Protein AF-A0A935QXW7-F1 (afdb_monomer)

Structure (mmCIF, N/CA/C/O backbone):
data_AF-A0A935QXW7-F1
#
_entry.id   AF-A0A935QXW7-F1
#
loop_
_atom_site.group_PDB
_atom_site.id
_atom_site.type_symbol
_atom_site.label_atom_id
_atom_site.label_alt_id
_atom_site.label_comp_id
_atom_site.label_asym_id
_atom_site.label_entity_id
_atom_site.label_seq_id
_atom_site.pdbx_PDB_ins_code
_atom_site.Cartn_x
_atom_site.Cartn_y
_atom_site.Cartn_z
_atom_site.occupancy
_atom_site.B_iso_or_equiv
_atom_site.auth_seq_id
_atom_site.auth_comp_id
_atom_site.auth_asym_id
_atom_site.auth_atom_id
_atom_site.pdbx_PDB_model_num
ATOM 1 N N . MET A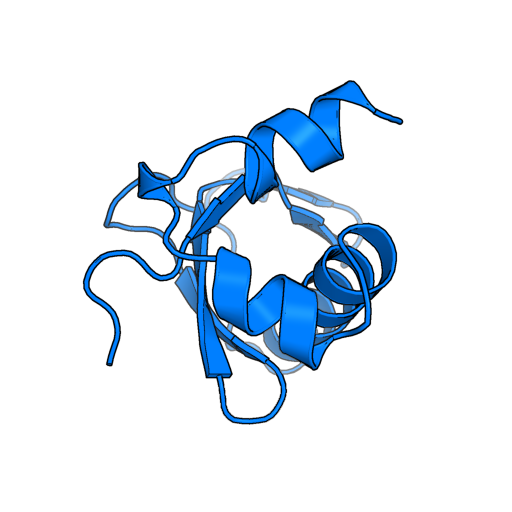 1 1 ? -0.547 16.872 3.169 1.00 47.78 1 MET A N 1
ATOM 2 C CA . MET A 1 1 ? -0.801 15.430 3.398 1.00 47.78 1 MET A CA 1
ATOM 3 C C . MET A 1 1 ? -2.273 15.031 3.225 1.00 47.78 1 MET A C 1
ATOM 5 O O . MET A 1 1 ? -2.511 13.929 2.747 1.00 47.78 1 MET A O 1
ATOM 9 N N . SER A 1 2 ? -3.255 15.915 3.459 1.00 58.62 2 SER A N 1
ATOM 10 C CA . SER A 1 2 ? -4.696 15.600 3.334 1.00 58.62 2 SER A CA 1
ATOM 11 C C . SER A 1 2 ? -5.175 15.175 1.937 1.00 58.62 2 SER A C 1
ATOM 13 O O . SER A 1 2 ? -6.127 14.412 1.828 1.00 58.62 2 SER A O 1
ATOM 15 N N . ASN A 1 3 ? -4.506 15.604 0.859 1.00 81.88 3 ASN A N 1
ATOM 16 C CA . ASN A 1 3 ? -4.963 15.292 -0.501 1.00 81.88 3 ASN A CA 1
ATOM 17 C C . ASN A 1 3 ? -4.758 13.810 -0.876 1.00 81.88 3 ASN A C 1
ATOM 19 O O . ASN A 1 3 ? -5.586 13.226 -1.563 1.00 81.88 3 ASN A O 1
ATOM 23 N N . LYS A 1 4 ? -3.689 13.167 -0.375 1.00 85.25 4 LYS A N 1
ATOM 24 C CA . LYS A 1 4 ? -3.425 11.748 -0.660 1.00 85.25 4 LYS A CA 1
ATOM 25 C C . LYS A 1 4 ? -4.377 10.837 0.113 1.00 85.25 4 LYS A C 1
ATOM 27 O O . LYS A 1 4 ? -4.964 9.946 -0.484 1.00 85.25 4 LYS A O 1
ATOM 32 N N . LEU A 1 5 ? -4.569 11.081 1.411 1.00 90.88 5 LEU A N 1
ATOM 33 C CA . LEU A 1 5 ? -5.514 10.298 2.213 1.00 90.88 5 LEU A CA 1
ATOM 34 C C . LEU A 1 5 ? -6.934 10.428 1.663 1.00 90.88 5 LEU A C 1
ATOM 36 O O . LEU A 1 5 ? -7.590 9.417 1.456 1.00 90.88 5 LEU A O 1
ATOM 40 N N . ASN A 1 6 ? -7.366 11.641 1.311 1.00 89.44 6 ASN A N 1
ATOM 41 C CA . ASN A 1 6 ? -8.671 11.838 0.686 1.00 89.44 6 ASN A CA 1
ATOM 42 C C . ASN A 1 6 ? -8.766 11.198 -0.712 1.00 89.44 6 ASN A C 1
ATOM 44 O O . ASN A 1 6 ? -9.803 10.653 -1.070 1.00 89.44 6 ASN A O 1
ATOM 48 N N . HIS A 1 7 ? -7.687 11.195 -1.500 1.00 89.75 7 HIS A N 1
ATOM 49 C CA . HIS A 1 7 ? -7.665 10.503 -2.791 1.00 89.75 7 HIS A CA 1
ATOM 50 C C . HIS A 1 7 ? -7.850 8.984 -2.650 1.00 89.75 7 HIS A C 1
ATOM 52 O O . HIS A 1 7 ? -8.554 8.381 -3.457 1.00 89.75 7 HIS A O 1
ATOM 58 N N . ILE A 1 8 ? -7.230 8.375 -1.634 1.00 92.25 8 ILE A N 1
ATOM 59 C CA . ILE A 1 8 ? -7.246 6.921 -1.413 1.00 92.25 8 ILE A CA 1
ATOM 60 C C . ILE A 1 8 ? -8.488 6.476 -0.635 1.00 92.25 8 ILE A C 1
ATOM 62 O O . ILE A 1 8 ? -9.075 5.454 -0.962 1.00 92.25 8 ILE A O 1
ATOM 66 N N . PHE A 1 9 ? -8.910 7.224 0.378 1.00 94.31 9 PHE A N 1
ATOM 67 C CA . PHE A 1 9 ? -9.950 6.802 1.321 1.00 94.31 9 PHE A CA 1
ATOM 68 C C . PHE A 1 9 ? -11.215 7.660 1.273 1.00 94.31 9 PHE A C 1
ATOM 70 O O . PHE A 1 9 ? -12.211 7.294 1.878 1.00 94.31 9 PHE A O 1
ATOM 77 N N . GLY A 1 10 ? -11.206 8.794 0.571 1.00 88.38 10 GLY A N 1
ATOM 78 C CA . GLY A 1 10 ? -12.363 9.692 0.473 1.00 88.38 10 GLY A CA 1
ATOM 79 C C . GLY A 1 10 ? -13.401 9.263 -0.562 1.00 88.38 10 GLY A C 1
ATOM 80 O O . GLY A 1 10 ? -14.376 9.979 -0.783 1.00 88.38 10 GLY A O 1
ATOM 81 N N . LYS A 1 11 ? -13.195 8.120 -1.228 1.00 90.19 11 LYS A N 1
ATOM 82 C CA . LYS A 1 11 ? -14.098 7.615 -2.257 1.00 90.19 11 LYS A CA 1
ATOM 83 C C . LYS A 1 11 ? -14.693 6.260 -1.861 1.00 90.19 11 LYS A C 1
ATOM 85 O O . LYS A 1 11 ? -13.945 5.281 -1.803 1.00 90.19 11 LYS A O 1
ATOM 90 N N . PRO A 1 12 ? -16.027 6.157 -1.717 1.00 89.31 12 PRO A N 1
ATOM 91 C CA . PRO A 1 12 ? -16.699 4.886 -1.429 1.00 89.31 12 PRO A CA 1
ATOM 92 C C . PRO A 1 12 ? -16.409 3.802 -2.475 1.00 89.31 12 PRO A C 1
ATOM 94 O O . PRO A 1 12 ? -16.360 2.617 -2.161 1.00 89.31 12 PRO A O 1
ATOM 97 N N . GLU A 1 13 ? -16.143 4.203 -3.724 1.00 90.00 13 GLU A N 1
ATOM 98 C CA . GLU A 1 13 ? -15.794 3.287 -4.815 1.00 90.00 13 GLU A CA 1
ATOM 99 C C . GLU A 1 13 ? -14.521 2.473 -4.547 1.00 90.00 13 GLU A C 1
ATOM 101 O O . GLU A 1 13 ? -14.338 1.424 -5.156 1.00 90.00 13 GLU A O 1
ATOM 106 N N . HIS A 1 14 ? -13.645 2.919 -3.642 1.00 92.19 14 HIS A N 1
ATOM 107 C CA . HIS A 1 14 ? -12.464 2.153 -3.265 1.00 92.19 14 HIS A CA 1
ATOM 108 C C . HIS A 1 14 ? -12.767 1.040 -2.254 1.00 92.19 14 HIS A C 1
ATOM 110 O O . HIS A 1 14 ? -11.928 0.153 -2.115 1.00 92.19 14 HIS A O 1
ATOM 116 N N . ALA A 1 15 ? -13.935 1.041 -1.601 1.00 94.06 15 ALA A N 1
ATOM 117 C CA . ALA A 1 15 ? -14.362 0.037 -0.620 1.00 94.06 15 ALA A CA 1
ATOM 118 C C . ALA A 1 15 ? -13.366 -0.175 0.543 1.00 94.06 15 ALA A C 1
ATOM 120 O O . ALA A 1 15 ? -13.117 -1.298 0.976 1.00 94.06 15 ALA A O 1
ATOM 121 N N . LEU A 1 16 ? -12.757 0.908 1.041 1.00 95.75 16 LEU A N 1
ATOM 122 C CA . LEU A 1 16 ? -11.734 0.857 2.097 1.00 95.75 16 LEU A CA 1
ATOM 123 C C . LEU A 1 16 ? -12.248 1.256 3.488 1.00 95.75 16 LEU A C 1
ATOM 125 O O . LEU A 1 16 ? -11.489 1.137 4.446 1.00 95.75 16 LEU A O 1
ATOM 129 N N . ASP A 1 17 ? -13.501 1.697 3.625 1.00 94.44 17 ASP A N 1
ATOM 130 C CA . ASP A 1 17 ? -14.039 2.251 4.878 1.00 94.44 17 ASP A CA 1
ATOM 131 C C . ASP A 1 17 ? -13.874 1.306 6.074 1.00 94.44 17 ASP A C 1
ATOM 133 O O . ASP A 1 17 ? -13.391 1.709 7.133 1.00 94.44 17 ASP A O 1
ATOM 137 N N . ASP A 1 18 ? -14.206 0.027 5.903 1.00 93.75 18 ASP A N 1
ATOM 138 C CA . ASP A 1 18 ? -14.085 -0.952 6.984 1.00 93.75 18 ASP A CA 1
ATOM 139 C C . ASP A 1 18 ? -12.627 -1.268 7.315 1.00 93.75 18 ASP A C 1
ATOM 141 O O . ASP A 1 18 ? -12.281 -1.420 8.486 1.00 93.75 18 ASP A O 1
ATOM 145 N N . PHE A 1 19 ? -11.742 -1.285 6.315 1.00 95.50 19 PHE A N 1
ATOM 146 C CA . PHE A 1 19 ? -10.307 -1.449 6.549 1.00 95.50 19 PHE A CA 1
ATOM 147 C C . PHE A 1 19 ? -9.714 -0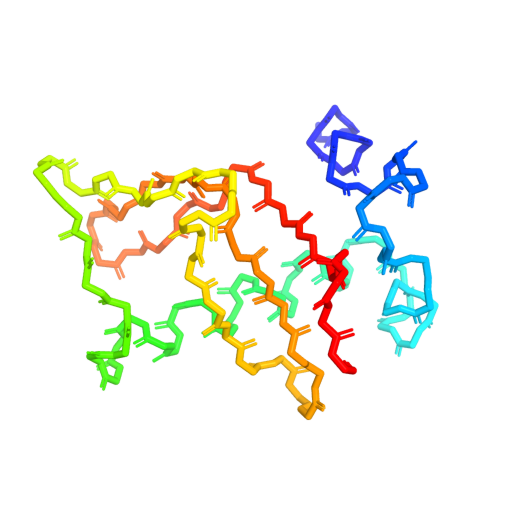.250 7.307 1.00 95.50 19 PHE A C 1
ATOM 149 O O . PHE A 1 19 ? -8.884 -0.426 8.203 1.00 95.50 19 PHE A O 1
ATOM 156 N N . VAL A 1 20 ? -10.168 0.966 6.990 1.00 95.94 20 VAL A N 1
ATOM 157 C CA . VAL A 1 20 ? -9.791 2.196 7.699 1.00 95.94 20 VAL A CA 1
ATOM 158 C C . VAL A 1 20 ? -10.236 2.135 9.158 1.00 95.94 20 VAL A C 1
ATOM 160 O O . VAL A 1 20 ? -9.422 2.391 10.047 1.00 95.94 20 VAL A O 1
ATOM 163 N N . LYS A 1 21 ? -11.485 1.729 9.420 1.00 94.88 21 LYS A N 1
ATOM 164 C CA . LYS A 1 21 ? -12.005 1.538 10.785 1.00 94.88 21 LYS A CA 1
ATOM 165 C C . LYS A 1 21 ? -11.199 0.492 11.556 1.00 94.88 21 LYS A C 1
ATOM 167 O O .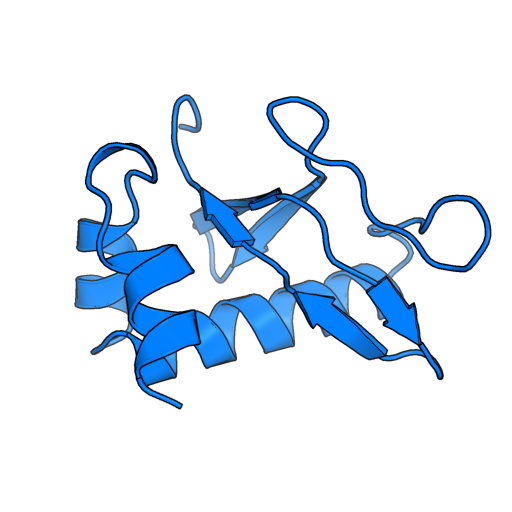 LYS A 1 21 ? -10.765 0.766 12.669 1.00 94.88 21 LYS A O 1
ATOM 172 N N . GLN A 1 22 ? -10.941 -0.670 10.953 1.00 94.62 22 GLN A N 1
ATOM 173 C CA . GLN A 1 22 ? -10.148 -1.746 11.564 1.00 94.62 22 GLN A CA 1
ATOM 174 C C . GLN A 1 22 ? -8.696 -1.342 11.842 1.00 94.62 22 GLN A C 1
ATOM 176 O O . GLN A 1 22 ? -8.069 -1.867 12.758 1.00 94.62 22 GLN A O 1
ATOM 181 N N . SER A 1 23 ? -8.147 -0.425 11.046 1.00 94.06 23 SER A N 1
ATOM 182 C CA . SER A 1 23 ? -6.780 0.070 11.216 1.00 94.06 23 SER A CA 1
ATOM 183 C C . SER A 1 23 ? -6.668 1.212 12.227 1.00 94.06 23 SER A C 1
ATOM 185 O O . SER A 1 23 ? -5.551 1.583 12.569 1.00 94.06 23 SER A O 1
ATOM 187 N N . GLY A 1 24 ? -7.786 1.756 12.718 1.00 94.44 24 GLY A N 1
ATOM 188 C CA . GLY A 1 24 ? -7.797 2.869 13.671 1.00 94.44 24 GLY A CA 1
ATOM 189 C C . GLY A 1 24 ? -7.693 4.258 13.034 1.00 94.44 24 GLY A C 1
ATOM 190 O O . GLY A 1 24 ? -7.468 5.226 13.752 1.00 94.44 24 GLY A O 1
ATOM 191 N N . GLY A 1 25 ? -7.867 4.372 11.712 1.00 95.19 25 GLY A N 1
ATOM 192 C CA . GLY A 1 25 ? -7.805 5.647 10.994 1.00 95.19 25 GLY A CA 1
ATOM 193 C C . GLY A 1 25 ? -7.144 5.555 9.617 1.00 95.19 25 GLY A C 1
ATOM 194 O O . GLY A 1 25 ? -6.532 4.550 9.255 1.00 95.19 25 GLY A O 1
ATOM 195 N N . GLN A 1 26 ? -7.288 6.617 8.815 1.00 95.25 26 GLN A N 1
ATOM 196 C CA . GLN A 1 26 ? -6.767 6.667 7.439 1.00 95.25 26 GLN A CA 1
ATOM 197 C C . GLN A 1 26 ? -5.232 6.657 7.397 1.00 95.25 26 GLN A C 1
ATOM 199 O O . GLN A 1 26 ? -4.643 6.050 6.504 1.00 95.25 26 GLN A O 1
ATOM 204 N N . GLU A 1 27 ? -4.577 7.308 8.359 1.00 94.81 27 GLU A N 1
ATOM 205 C CA . GLU A 1 27 ? -3.114 7.344 8.451 1.00 94.81 27 GLU A CA 1
ATOM 206 C C . GLU A 1 27 ? -2.548 5.963 8.781 1.00 94.81 27 GLU A C 1
ATOM 208 O O . GLU A 1 27 ? -1.646 5.482 8.095 1.00 94.81 27 GLU A O 1
ATOM 213 N N . GLN A 1 28 ? -3.136 5.285 9.767 1.00 96.00 28 GLN A N 1
ATOM 214 C CA . GLN A 1 28 ? -2.754 3.929 10.154 1.00 96.00 28 GLN A CA 1
ATOM 215 C C . GLN A 1 28 ? -3.046 2.940 9.022 1.00 96.00 28 GLN A C 1
ATOM 217 O O . GLN A 1 28 ? -2.219 2.080 8.728 1.00 96.00 28 GLN A O 1
ATOM 222 N N . ALA A 1 29 ? -4.179 3.089 8.331 1.00 96.50 29 ALA A N 1
ATOM 223 C CA . ALA A 1 29 ? -4.494 2.291 7.151 1.00 96.50 29 ALA A CA 1
ATOM 224 C C . ALA A 1 29 ? -3.446 2.477 6.044 1.00 96.50 29 ALA A C 1
ATOM 226 O O . ALA A 1 29 ? -2.944 1.490 5.509 1.00 96.50 29 ALA A O 1
ATOM 227 N N . LEU A 1 30 ? -3.071 3.722 5.721 1.00 96.06 30 LEU A N 1
ATOM 228 C CA . LEU A 1 30 ? -2.039 3.989 4.716 1.00 96.06 30 LEU A CA 1
ATOM 229 C C . LEU A 1 30 ? -0.697 3.381 5.119 1.00 96.06 30 LEU A C 1
ATOM 231 O O . LEU A 1 30 ? -0.049 2.760 4.280 1.00 96.06 30 LEU A O 1
ATOM 235 N N . GLN A 1 31 ? -0.303 3.538 6.384 1.00 96.00 31 GLN A N 1
ATOM 236 C CA . GLN A 1 31 ? 0.941 2.980 6.902 1.00 96.00 31 GLN A CA 1
ATOM 237 C C . GLN A 1 31 ? 0.961 1.454 6.762 1.00 96.00 31 GLN A C 1
ATOM 239 O O . GLN A 1 31 ? 1.901 0.905 6.197 1.00 96.00 31 GLN A O 1
ATOM 244 N N . ARG A 1 32 ? -0.118 0.766 7.156 1.00 97.38 32 ARG A N 1
ATOM 245 C CA . ARG A 1 32 ? -0.227 -0.697 7.024 1.00 97.38 32 ARG A CA 1
ATOM 246 C C . ARG A 1 32 ? -0.138 -1.160 5.570 1.00 97.38 32 ARG A C 1
ATOM 248 O O . ARG A 1 32 ? 0.556 -2.134 5.290 1.00 97.38 32 ARG A O 1
ATOM 255 N N . ILE A 1 33 ? -0.796 -0.461 4.640 1.00 97.06 33 ILE A N 1
ATOM 256 C CA . ILE A 1 33 ? -0.697 -0.774 3.202 1.00 97.06 33 ILE A CA 1
ATOM 257 C C . ILE A 1 33 ? 0.738 -0.538 2.709 1.00 97.06 33 ILE A C 1
ATOM 259 O O . ILE A 1 33 ? 1.269 -1.348 1.952 1.00 97.06 33 ILE A O 1
ATOM 263 N N . GLN A 1 34 ? 1.379 0.549 3.142 1.00 97.25 34 GLN A N 1
ATOM 264 C CA . GLN A 1 34 ? 2.751 0.895 2.773 1.00 97.25 34 GLN A CA 1
ATOM 265 C C . GLN A 1 34 ? 3.764 -0.150 3.256 1.00 97.25 34 GLN A C 1
ATOM 267 O O . GLN 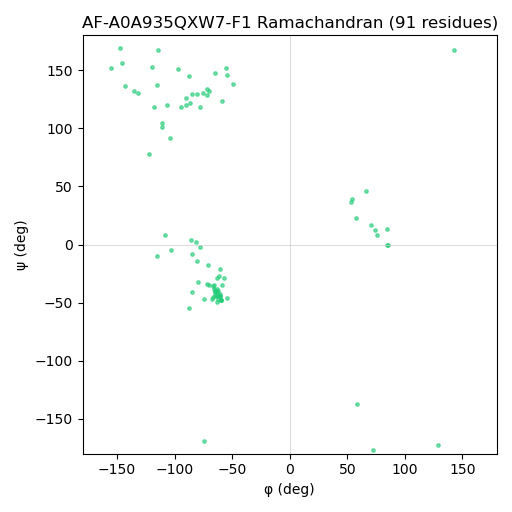A 1 34 ? 4.640 -0.555 2.484 1.00 97.25 34 GLN A O 1
ATOM 272 N N . ASP A 1 35 ? 3.620 -0.624 4.490 1.00 97.44 35 ASP A N 1
ATOM 273 C CA . ASP A 1 35 ? 4.473 -1.660 5.072 1.00 97.44 35 ASP A CA 1
ATOM 274 C C . ASP A 1 35 ? 4.283 -2.999 4.356 1.00 97.44 35 ASP A C 1
ATOM 276 O O . ASP A 1 35 ? 5.261 -3.638 3.957 1.00 97.44 35 ASP A O 1
ATOM 280 N N . ALA A 1 36 ? 3.030 -3.388 4.105 1.00 97.81 36 ALA A N 1
ATOM 281 C CA . ALA A 1 36 ? 2.707 -4.601 3.362 1.00 97.81 36 ALA A CA 1
ATOM 282 C C . ALA A 1 36 ? 3.230 -4.556 1.917 1.00 97.81 36 ALA A C 1
ATOM 284 O O . ALA A 1 36 ? 3.781 -5.543 1.431 1.00 97.81 36 ALA A O 1
ATOM 285 N N . ALA A 1 37 ? 3.135 -3.410 1.238 1.00 97.50 37 ALA A N 1
ATOM 286 C CA . ALA A 1 37 ? 3.667 -3.241 -0.111 1.00 97.50 37 ALA A CA 1
ATOM 287 C C . ALA A 1 37 ? 5.198 -3.371 -0.142 1.00 97.50 37 ALA A C 1
ATOM 289 O O . ALA A 1 37 ? 5.746 -4.075 -0.990 1.00 97.50 37 ALA A O 1
ATOM 290 N N . ASN A 1 38 ? 5.902 -2.749 0.805 1.00 97.94 38 ASN A N 1
ATOM 291 C CA . ASN A 1 38 ? 7.357 -2.871 0.907 1.00 97.94 38 ASN A CA 1
ATOM 292 C C . ASN A 1 38 ? 7.789 -4.309 1.236 1.00 97.94 38 ASN A C 1
ATOM 294 O O . ASN A 1 38 ? 8.745 -4.817 0.647 1.00 97.94 38 ASN A O 1
ATOM 298 N N . ALA A 1 39 ? 7.063 -4.998 2.122 1.00 97.12 39 ALA A N 1
ATOM 299 C CA . ALA A 1 39 ? 7.300 -6.409 2.414 1.00 97.12 39 ALA A CA 1
ATOM 300 C C . ALA A 1 39 ? 7.062 -7.292 1.177 1.00 97.12 39 ALA A C 1
ATOM 302 O O . ALA A 1 39 ? 7.888 -8.146 0.856 1.00 97.12 39 ALA A O 1
ATOM 303 N N . ALA A 1 40 ? 5.979 -7.049 0.437 1.00 96.25 40 ALA A N 1
ATOM 304 C CA . ALA A 1 40 ? 5.662 -7.770 -0.790 1.00 96.25 40 ALA A CA 1
ATOM 305 C C . ALA A 1 40 ? 6.726 -7.554 -1.881 1.00 96.25 40 ALA A C 1
ATOM 307 O O . ALA A 1 40 ? 7.096 -8.505 -2.568 1.00 96.25 40 ALA A O 1
ATOM 308 N N . LEU A 1 41 ? 7.272 -6.341 -2.012 1.00 96.50 41 LEU A N 1
ATOM 309 C CA . LEU A 1 41 ? 8.409 -6.066 -2.894 1.00 96.50 41 LEU A CA 1
ATOM 310 C C . LEU A 1 41 ? 9.658 -6.843 -2.463 1.00 96.50 41 LEU A C 1
ATOM 312 O O . LEU A 1 41 ? 10.256 -7.536 -3.285 1.00 96.50 41 LEU A O 1
ATOM 316 N N . LYS A 1 42 ? 10.021 -6.785 -1.176 1.00 95.81 42 LYS A N 1
ATOM 317 C CA . LYS A 1 42 ? 11.183 -7.504 -0.628 1.00 95.81 42 LYS A CA 1
ATOM 318 C C . LYS A 1 42 ? 11.082 -9.020 -0.832 1.00 95.81 42 LYS A C 1
ATOM 320 O O . LYS A 1 42 ? 12.090 -9.669 -1.090 1.00 95.81 42 LYS A O 1
ATOM 325 N N . ASN A 1 43 ? 9.870 -9.565 -0.762 1.00 94.56 43 ASN A N 1
ATOM 326 C CA . ASN A 1 43 ? 9.588 -10.988 -0.958 1.00 94.56 43 ASN A CA 1
ATOM 327 C C . ASN A 1 43 ? 9.395 -11.380 -2.438 1.00 94.56 43 ASN A C 1
ATOM 329 O O . ASN A 1 43 ? 9.060 -12.526 -2.726 1.00 94.56 43 ASN A O 1
ATOM 333 N N . GLY A 1 44 ? 9.572 -10.451 -3.386 1.00 93.44 44 GLY A N 1
ATOM 334 C CA . GLY A 1 44 ? 9.450 -10.718 -4.824 1.00 93.44 44 GLY A CA 1
ATOM 335 C C . GLY A 1 44 ? 8.016 -10.908 -5.336 1.00 93.44 44 GLY A C 1
ATOM 336 O O . GLY A 1 44 ? 7.829 -11.348 -6.474 1.00 93.44 44 GLY A O 1
ATOM 337 N N . LEU A 1 45 ? 7.009 -10.573 -4.522 1.00 92.38 45 LEU A N 1
ATOM 338 C CA . LEU A 1 45 ? 5.584 -10.637 -4.873 1.00 92.38 45 LEU A CA 1
ATOM 339 C C . LEU A 1 45 ? 5.148 -9.428 -5.709 1.00 92.38 45 LEU A C 1
ATOM 341 O O . LEU A 1 45 ? 4.290 -9.550 -6.581 1.00 92.38 45 LEU A O 1
ATOM 345 N N . ILE A 1 46 ? 5.763 -8.265 -5.479 1.00 92.62 46 ILE A N 1
ATOM 346 C CA . ILE A 1 46 ? 5.619 -7.096 -6.350 1.00 92.62 46 ILE A CA 1
ATOM 347 C C . ILE A 1 46 ? 6.772 -7.090 -7.343 1.00 92.62 46 ILE A C 1
ATOM 349 O O . ILE A 1 46 ? 7.935 -6.960 -6.964 1.00 92.62 46 ILE A O 1
ATOM 353 N N . LYS A 1 47 ? 6.434 -7.181 -8.629 1.00 90.62 47 LYS A N 1
ATOM 354 C CA . LYS A 1 47 ? 7.380 -7.004 -9.730 1.00 90.62 47 LYS A CA 1
ATOM 355 C C . LYS A 1 47 ? 7.026 -5.709 -10.453 1.00 90.62 47 LYS A C 1
ATOM 357 O O . LYS A 1 47 ? 6.002 -5.677 -11.139 1.00 90.62 47 LYS A O 1
ATOM 362 N N . PRO A 1 48 ? 7.795 -4.627 -10.262 1.00 90.88 48 PRO A N 1
ATOM 363 C CA . PRO A 1 48 ? 7.513 -3.387 -10.958 1.00 90.88 48 PRO A CA 1
ATOM 364 C C . PRO A 1 48 ? 7.703 -3.556 -12.466 1.00 90.88 48 PRO A C 1
ATOM 366 O O . PRO A 1 48 ? 8.553 -4.322 -12.923 1.00 90.88 48 PRO A O 1
ATOM 369 N N . GLY A 1 49 ? 6.906 -2.819 -13.235 1.00 90.44 49 GLY A N 1
ATOM 370 C CA . GLY A 1 49 ? 7.073 -2.715 -14.676 1.00 90.44 49 GLY A CA 1
ATOM 371 C C . GLY A 1 49 ? 8.259 -1.823 -15.064 1.00 90.44 49 GLY A C 1
ATOM 372 O O . GLY A 1 49 ? 9.058 -1.415 -14.211 1.00 90.44 49 GLY A O 1
ATOM 373 N N . PRO A 1 50 ? 8.365 -1.471 -16.358 1.00 91.56 50 PRO A N 1
ATOM 374 C CA . PRO A 1 50 ? 9.384 -0.551 -16.851 1.00 91.56 50 PRO A CA 1
ATOM 375 C C . PRO A 1 50 ? 9.451 0.734 -16.019 1.00 91.56 50 PRO A C 1
ATOM 377 O O . PRO A 1 50 ? 8.423 1.292 -15.628 1.00 91.56 50 PRO A O 1
ATOM 380 N N . ASN A 1 51 ? 10.672 1.199 -15.741 1.00 92.62 51 ASN A N 1
ATOM 381 C CA . ASN A 1 51 ? 10.950 2.381 -14.917 1.00 92.62 51 ASN A CA 1
ATOM 382 C C . ASN A 1 51 ? 10.374 2.325 -13.490 1.00 92.62 51 ASN A C 1
ATOM 384 O O . ASN A 1 51 ? 10.150 3.369 -12.887 1.00 92.62 51 ASN A O 1
ATOM 388 N N . GLY A 1 52 ? 10.109 1.133 -12.948 1.00 93.12 52 GLY A N 1
ATOM 389 C CA . GLY A 1 52 ? 9.595 0.982 -11.587 1.00 93.12 52 GLY A CA 1
ATOM 390 C C . GLY A 1 52 ? 8.071 1.105 -11.472 1.00 93.12 52 GLY A C 1
ATOM 391 O O . GLY A 1 52 ? 7.538 1.026 -10.367 1.00 93.12 52 GLY A O 1
ATOM 392 N N . VAL A 1 53 ? 7.343 1.344 -12.566 1.00 95.69 53 VAL A N 1
ATOM 393 C CA . VAL A 1 53 ? 5.916 1.704 -12.509 1.00 95.69 53 VAL A CA 1
ATOM 394 C C . VAL A 1 53 ? 5.053 0.508 -12.105 1.00 95.69 53 VAL A C 1
ATOM 396 O O . VAL A 1 53 ? 5.198 -0.588 -12.647 1.00 95.69 53 VAL A O 1
ATOM 399 N N . LEU A 1 54 ? 4.120 0.728 -11.175 1.00 95.62 54 LEU A N 1
ATOM 400 C CA . LEU A 1 54 ? 3.132 -0.279 -10.791 1.00 95.62 54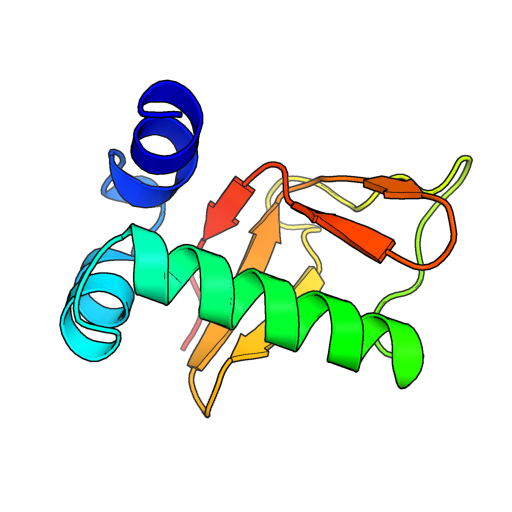 LEU A CA 1
ATOM 401 C C . LEU A 1 54 ? 1.878 -0.225 -11.688 1.00 95.62 54 LEU A C 1
ATOM 403 O O . LEU A 1 54 ? 1.454 0.871 -12.077 1.00 95.62 54 LEU A O 1
ATOM 407 N N . PRO A 1 55 ? 1.248 -1.379 -11.983 1.00 93.56 55 PRO A N 1
ATOM 408 C CA . PRO A 1 55 ? -0.009 -1.449 -12.728 1.00 93.56 55 PRO A CA 1
ATOM 409 C C . PRO A 1 55 ? -1.137 -0.618 -12.104 1.00 93.56 55 PRO A C 1
ATOM 411 O O . PRO A 1 55 ? -1.183 -0.428 -10.890 1.00 93.56 55 PRO A O 1
ATOM 414 N N . ARG A 1 56 ? -2.075 -0.143 -12.931 1.00 91.75 56 ARG A N 1
ATOM 415 C CA . ARG A 1 56 ? -3.224 0.690 -12.525 1.00 91.75 56 ARG A CA 1
ATOM 416 C C . ARG A 1 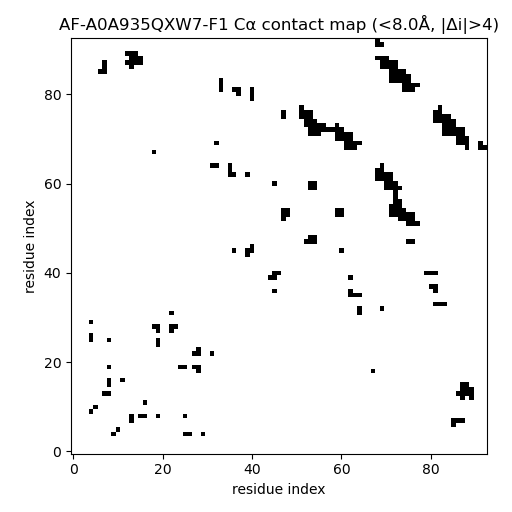56 ? -4.553 -0.038 -12.738 1.00 91.75 56 ARG A C 1
ATOM 418 O O . ARG A 1 56 ? -4.619 -1.027 -13.460 1.00 91.75 56 ARG A O 1
ATOM 425 N N . GLY A 1 57 ? -5.620 0.516 -12.160 1.00 88.62 57 GLY A N 1
ATOM 426 C CA . GLY A 1 57 ? -6.990 0.023 -12.322 1.00 88.62 57 GLY A CA 1
ATOM 427 C C . GLY A 1 57 ? -7.136 -1.428 -11.870 1.00 88.62 57 GLY A C 1
ATOM 428 O O . GLY A 1 57 ? -6.568 -1.824 -10.852 1.00 88.62 57 GLY A O 1
ATOM 429 N N . ASP A 1 58 ? -7.862 -2.224 -12.652 1.00 88.81 58 ASP A N 1
ATOM 430 C CA . ASP A 1 58 ? -8.098 -3.642 -12.361 1.00 88.81 58 ASP A CA 1
ATOM 431 C C . ASP A 1 58 ? -6.863 -4.528 -12.547 1.00 88.81 58 ASP A C 1
ATOM 433 O O . ASP A 1 58 ? -6.799 -5.607 -11.967 1.00 88.81 58 ASP A O 1
ATOM 437 N N . ALA A 1 59 ? -5.844 -4.048 -13.269 1.00 89.75 59 ALA A N 1
ATOM 438 C CA . ALA A 1 59 ? -4.546 -4.717 -13.364 1.00 89.75 59 ALA A CA 1
ATOM 439 C C . ALA A 1 59 ? -3.663 -4.490 -12.122 1.00 89.75 59 ALA A C 1
ATOM 441 O O . ALA A 1 59 ? -2.540 -4.990 -12.071 1.00 89.75 59 ALA A O 1
ATOM 442 N N . GLY A 1 60 ? -4.138 -3.704 -11.148 1.00 91.88 60 GLY A N 1
ATOM 443 C CA . GLY A 1 60 ? -3.434 -3.426 -9.903 1.00 91.88 60 GLY A CA 1
ATOM 444 C C . GLY A 1 60 ? -3.033 -4.696 -9.149 1.00 91.88 60 GLY A C 1
ATOM 445 O O . GLY A 1 60 ? -3.747 -5.698 -9.150 1.00 91.88 60 GLY A O 1
ATOM 446 N N . LEU A 1 61 ? -1.885 -4.641 -8.477 1.00 94.12 61 LEU A N 1
ATOM 447 C CA . LEU A 1 61 ? -1.353 -5.781 -7.732 1.00 94.12 61 LEU A CA 1
ATOM 448 C C . LEU A 1 61 ? -2.136 -5.971 -6.434 1.00 94.12 61 LEU A C 1
ATOM 450 O O . LEU A 1 61 ? -2.307 -5.018 -5.678 1.00 94.12 61 LEU A O 1
ATOM 454 N N . ILE A 1 62 ?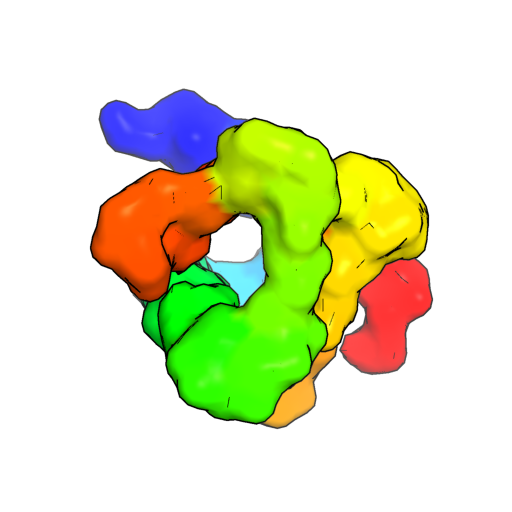 -2.585 -7.193 -6.164 1.00 95.62 62 ILE A N 1
ATOM 455 C CA . ILE A 1 62 ? -3.263 -7.532 -4.912 1.00 95.62 62 ILE A CA 1
ATOM 456 C C . ILE A 1 62 ? -2.208 -7.976 -3.900 1.00 95.62 62 ILE A C 1
ATOM 458 O O . ILE A 1 62 ? -1.416 -8.875 -4.178 1.00 95.62 62 ILE A O 1
ATOM 462 N N . ILE A 1 63 ? -2.202 -7.336 -2.736 1.00 96.12 63 ILE A N 1
ATOM 463 C CA . ILE A 1 63 ? -1.352 -7.682 -1.597 1.00 96.12 63 ILE A CA 1
ATOM 464 C C . ILE A 1 63 ? -2.217 -8.046 -0.391 1.00 96.12 63 ILE A C 1
ATOM 466 O O . ILE A 1 63 ? -3.338 -7.555 -0.254 1.00 96.12 63 ILE A O 1
ATOM 470 N N . ASP A 1 64 ? -1.684 -8.889 0.489 1.00 95.88 64 ASP A N 1
ATOM 471 C CA . ASP A 1 64 ? -2.276 -9.130 1.803 1.00 95.88 64 ASP A CA 1
ATOM 472 C C . ASP A 1 64 ? -1.798 -8.069 2.800 1.00 95.88 64 ASP A C 1
ATOM 474 O O . ASP A 1 64 ? -0.599 -7.811 2.924 1.00 95.88 64 ASP A O 1
ATOM 478 N N . VAL A 1 65 ? -2.743 -7.455 3.508 1.00 96.12 65 VAL A N 1
ATOM 479 C CA . VAL A 1 65 ? -2.492 -6.454 4.545 1.00 96.12 65 VAL A CA 1
ATOM 480 C C . VAL A 1 65 ? -3.115 -6.936 5.848 1.00 96.12 65 VAL A C 1
ATOM 482 O O . VAL A 1 65 ? -4.197 -6.505 6.246 1.00 96.12 65 VAL A O 1
ATOM 485 N N . GLY A 1 66 ? -2.433 -7.873 6.506 1.00 90.62 66 GLY A N 1
ATOM 486 C CA . GLY A 1 66 ? -2.879 -8.437 7.780 1.00 90.62 66 GLY A CA 1
ATOM 487 C C . GLY A 1 66 ? -4.166 -9.247 7.640 1.00 90.62 66 GLY A C 1
ATOM 488 O O . GLY A 1 66 ? -5.098 -9.041 8.415 1.00 90.62 66 GLY A O 1
ATOM 489 N N . GLY A 1 67 ? -4.235 -10.116 6.628 1.00 92.38 67 GLY A N 1
ATOM 490 C CA . GLY A 1 67 ? -5.407 -10.941 6.317 1.00 92.38 67 GLY A CA 1
ATOM 491 C C . GLY A 1 67 ? -6.467 -10.238 5.466 1.00 92.38 67 GLY A C 1
ATOM 492 O O . GLY A 1 67 ? -7.500 -10.827 5.157 1.00 92.38 67 GLY A O 1
ATOM 493 N N . THR A 1 68 ? -6.240 -8.975 5.098 1.00 95.25 68 THR A N 1
ATOM 494 C CA . THR A 1 68 ? -7.121 -8.220 4.205 1.00 95.25 68 THR A CA 1
ATOM 495 C C . THR A 1 68 ? -6.477 -8.060 2.836 1.00 95.25 68 THR A C 1
ATOM 497 O O . THR A 1 68 ? -5.433 -7.421 2.717 1.00 95.25 68 THR A O 1
ATOM 500 N N . GLN A 1 69 ? -7.123 -8.564 1.785 1.00 96.25 69 GLN A N 1
ATOM 501 C CA . GLN A 1 69 ? -6.660 -8.334 0.418 1.00 96.25 69 GLN A CA 1
ATOM 502 C C . GLN A 1 69 ? -6.911 -6.884 0.001 1.00 96.25 69 GLN A C 1
ATOM 504 O O . GLN A 1 69 ? -8.033 -6.387 0.107 1.00 96.25 69 GLN A O 1
ATOM 509 N N . ILE A 1 70 ? -5.872 -6.213 -0.498 1.00 96.50 70 ILE A N 1
ATOM 510 C CA . ILE A 1 70 ? -5.926 -4.835 -0.999 1.00 96.50 70 ILE A CA 1
ATOM 511 C C . ILE A 1 70 ? -5.240 -4.766 -2.360 1.00 96.50 70 ILE A C 1
ATOM 513 O O . ILE A 1 70 ? -4.110 -5.218 -2.528 1.00 96.50 70 ILE A O 1
ATOM 517 N N . ARG A 1 71 ? -5.909 -4.155 -3.338 1.00 97.06 71 ARG A N 1
ATOM 518 C CA . ARG A 1 71 ? -5.360 -3.866 -4.663 1.00 97.06 71 ARG A CA 1
ATOM 519 C C . ARG A 1 71 ? -4.622 -2.532 -4.642 1.00 97.06 71 ARG A C 1
ATOM 521 O O . ARG A 1 71 ? -5.229 -1.498 -4.371 1.00 97.06 71 ARG A O 1
ATOM 528 N N . LEU A 1 72 ? -3.337 -2.537 -4.983 1.00 96.06 72 LEU A N 1
ATOM 529 C CA . LEU A 1 72 ? -2.546 -1.341 -5.262 1.00 96.06 72 LEU A CA 1
ATOM 530 C C . LEU A 1 72 ? -2.867 -0.836 -6.671 1.00 96.06 72 LEU A C 1
ATOM 532 O O . LEU A 1 72 ? -2.631 -1.532 -7.658 1.00 96.06 72 LEU A O 1
ATOM 536 N N . ILE A 1 73 ? -3.392 0.382 -6.770 1.00 94.94 73 ILE A N 1
ATOM 537 C CA . ILE A 1 73 ? -3.754 1.025 -8.035 1.00 94.94 73 ILE A CA 1
ATOM 538 C C . ILE A 1 73 ? -2.679 2.063 -8.356 1.00 94.94 73 ILE A C 1
ATOM 540 O O . ILE A 1 73 ? -2.749 3.230 -7.962 1.00 94.94 73 ILE A O 1
ATOM 544 N N . GLY A 1 74 ? -1.677 1.625 -9.108 1.00 92.69 74 GLY A N 1
ATOM 545 C CA . GLY A 1 74 ? -0.546 2.439 -9.518 1.00 92.69 74 GLY A CA 1
ATOM 546 C C . GLY A 1 74 ? 0.430 2.746 -8.389 1.00 92.69 74 GLY A C 1
ATOM 547 O O . GLY A 1 74 ? 0.306 2.302 -7.249 1.00 92.69 74 GLY A O 1
ATOM 548 N N . GLY A 1 75 ? 1.427 3.549 -8.734 1.00 93.81 75 GLY A N 1
ATOM 549 C CA . GLY A 1 75 ? 2.558 3.843 -7.871 1.00 93.81 75 GLY A CA 1
ATOM 550 C C . GLY A 1 75 ? 3.866 3.615 -8.605 1.00 93.81 75 GLY A C 1
ATOM 551 O O . GLY A 1 75 ? 3.888 3.378 -9.817 1.00 93.81 75 GLY A O 1
ATOM 552 N N . LEU A 1 76 ? 4.950 3.705 -7.855 1.00 96.56 76 LEU A N 1
ATOM 553 C CA . LEU A 1 76 ? 6.305 3.600 -8.368 1.00 96.56 76 LEU A CA 1
ATOM 554 C C . LEU A 1 76 ? 7.163 2.859 -7.351 1.00 96.56 76 LEU A C 1
ATOM 556 O O . LEU A 1 76 ? 7.096 3.160 -6.167 1.00 96.56 76 LEU A O 1
ATOM 560 N N . VAL A 1 77 ? 7.995 1.935 -7.804 1.00 96.75 77 VAL A N 1
ATOM 561 C CA . VAL A 1 77 ? 9.129 1.443 -7.030 1.00 96.75 77 VAL A CA 1
ATOM 562 C C . VAL A 1 77 ? 10.326 2.314 -7.362 1.00 96.75 77 VAL A C 1
ATOM 564 O O . VAL A 1 77 ? 10.737 2.390 -8.520 1.00 96.75 77 VAL A O 1
ATOM 567 N N . LYS A 1 78 ? 10.879 2.973 -6.350 1.00 95.62 78 LYS A N 1
ATOM 568 C CA . LYS A 1 78 ? 12.081 3.795 -6.475 1.00 95.62 78 LYS A CA 1
ATOM 569 C C . LYS A 1 78 ? 13.003 3.485 -5.304 1.00 95.62 78 LYS A C 1
ATOM 571 O O . LYS A 1 78 ? 12.541 3.413 -4.172 1.00 95.62 78 LYS A O 1
ATOM 576 N N . ASP A 1 79 ? 14.278 3.247 -5.597 1.00 94.19 79 ASP A N 1
ATOM 577 C CA . ASP A 1 79 ? 15.314 2.956 -4.597 1.00 94.19 79 ASP A CA 1
ATOM 578 C C . ASP A 1 79 ? 14.940 1.797 -3.644 1.00 94.19 79 ASP A C 1
ATOM 580 O O . ASP A 1 79 ? 15.222 1.824 -2.451 1.00 94.19 79 ASP A O 1
ATOM 584 N N . GLY A 1 80 ? 14.258 0.769 -4.172 1.00 93.25 80 GLY A N 1
ATOM 585 C CA . GLY A 1 80 ? 13.818 -0.401 -3.399 1.00 93.25 80 GLY A CA 1
ATOM 586 C C . GLY A 1 80 ? 12.600 -0.165 -2.496 1.00 93.25 80 GLY A C 1
ATOM 587 O O . GLY A 1 80 ? 12.243 -1.050 -1.722 1.00 93.25 80 GLY A O 1
ATOM 588 N N . VAL A 1 81 ? 11.947 0.994 -2.604 1.00 96.19 81 VAL A N 1
ATOM 589 C CA . VAL A 1 81 ? 10.765 1.370 -1.819 1.00 96.19 81 VAL A CA 1
ATOM 590 C C . VAL A 1 81 ? 9.556 1.527 -2.734 1.00 96.19 81 VAL A C 1
ATOM 592 O O . VAL A 1 81 ? 9.645 2.119 -3.812 1.00 96.19 81 VAL A O 1
ATOM 595 N N . VAL A 1 82 ? 8.405 1.009 -2.306 1.00 96.56 82 VAL A N 1
ATOM 596 C CA . VAL A 1 82 ? 7.129 1.213 -2.997 1.00 96.56 82 VAL A CA 1
ATOM 597 C C . VAL A 1 82 ? 6.557 2.578 -2.622 1.00 96.56 82 VAL A C 1
ATOM 599 O O . VAL A 1 82 ? 6.380 2.884 -1.453 1.00 96.56 82 VAL A O 1
ATOM 602 N N . TYR A 1 83 ? 6.170 3.376 -3.608 1.00 95.62 83 TYR A N 1
ATOM 603 C CA . TYR A 1 83 ? 5.416 4.613 -3.441 1.00 95.62 83 TYR A CA 1
ATOM 604 C C . TYR A 1 83 ? 4.012 4.408 -3.996 1.00 95.62 83 TYR A C 1
ATOM 606 O O . TYR A 1 83 ? 3.794 4.450 -5.208 1.00 95.62 83 TYR A O 1
ATOM 614 N N . ILE A 1 84 ? 3.050 4.174 -3.105 1.00 94.62 84 ILE A N 1
ATOM 615 C CA . ILE A 1 84 ? 1.660 3.897 -3.485 1.00 94.62 84 ILE A CA 1
ATOM 616 C C . ILE A 1 84 ? 1.011 5.164 -4.044 1.00 94.62 84 ILE A C 1
ATOM 618 O O . ILE A 1 84 ? 1.085 6.222 -3.410 1.00 94.62 84 ILE A O 1
ATOM 622 N N . SER A 1 85 ? 0.341 5.053 -5.193 1.00 94.19 85 SER A N 1
ATOM 623 C CA . SER A 1 85 ? -0.498 6.135 -5.727 1.00 94.19 85 SER A CA 1
ATOM 624 C C . SER A 1 85 ? -1.917 6.057 -5.169 1.00 94.19 85 SER A C 1
ATOM 626 O O . SER A 1 85 ? -2.400 7.030 -4.593 1.00 94.19 85 SER A O 1
ATOM 628 N N . SER A 1 86 ? -2.567 4.900 -5.323 1.00 95.25 86 SER A N 1
ATOM 629 C CA . SER A 1 86 ? -3.907 4.62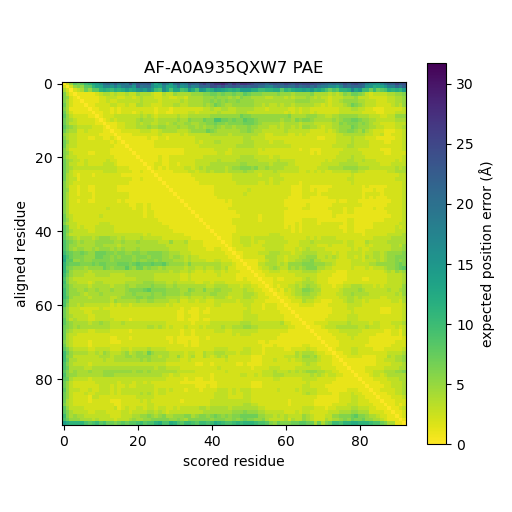9 -4.808 1.00 95.25 86 SER A CA 1
ATOM 630 C C . SER A 1 86 ? -4.079 3.163 -4.404 1.00 95.25 86 SER A C 1
ATOM 632 O O . SER A 1 86 ? -3.217 2.329 -4.687 1.00 95.25 86 SER A O 1
ATOM 634 N N . ALA A 1 87 ? -5.180 2.851 -3.724 1.00 96.25 87 ALA A N 1
ATOM 635 C CA . ALA A 1 87 ? -5.533 1.507 -3.292 1.00 96.25 87 ALA A CA 1
ATOM 636 C C . ALA A 1 87 ? -7.053 1.297 -3.334 1.00 96.25 87 ALA A C 1
ATOM 638 O O . ALA A 1 87 ? -7.820 2.254 -3.253 1.00 96.25 87 ALA A O 1
ATOM 639 N N . SER A 1 88 ? -7.486 0.044 -3.452 1.00 96.00 88 SER A N 1
ATOM 640 C CA . SER A 1 88 ? -8.901 -0.329 -3.442 1.00 96.00 88 SER A CA 1
ATOM 641 C C . SER A 1 88 ? -9.102 -1.772 -2.981 1.00 96.00 88 SER A C 1
ATOM 643 O O . SER A 1 88 ? -8.246 -2.626 -3.195 1.00 96.00 88 SER A O 1
ATOM 645 N N . ARG A 1 89 ? -10.264 -2.058 -2.392 1.00 95.19 89 ARG A N 1
ATOM 646 C CA . ARG A 1 89 ? -10.805 -3.409 -2.187 1.00 95.19 89 ARG A CA 1
ATOM 647 C C . ARG A 1 89 ? -11.999 -3.729 -3.084 1.00 95.19 89 ARG A C 1
ATOM 649 O O . ARG A 1 89 ? -12.652 -4.751 -2.905 1.00 95.19 89 ARG A O 1
ATOM 656 N N . LYS A 1 90 ? -12.323 -2.863 -4.043 1.00 92.94 90 LYS A N 1
ATOM 657 C CA . LYS A 1 90 ? -13.485 -3.053 -4.910 1.00 92.94 90 LYS A CA 1
ATOM 658 C C . LYS A 1 90 ? -13.365 -4.375 -5.669 1.00 92.94 90 LYS A C 1
ATOM 660 O O . LYS A 1 90 ? -12.398 -4.593 -6.398 1.00 92.94 90 LYS A O 1
ATOM 665 N N . GLY A 1 91 ? -14.373 -5.231 -5.511 1.00 88.75 91 GLY A N 1
ATOM 666 C CA . GLY A 1 91 ? -14.424 -6.541 -6.163 1.00 88.75 91 GLY A CA 1
ATOM 667 C C . GLY A 1 91 ? -13.425 -7.560 -5.608 1.00 88.75 91 GLY A C 1
ATOM 668 O O . GLY A 1 91 ? -13.146 -8.541 -6.292 1.00 88.75 91 GLY A O 1
ATOM 669 N N . LEU A 1 92 ? -12.869 -7.324 -4.415 1.00 89.81 92 LEU A N 1
ATOM 670 C CA . LEU A 1 92 ? -12.092 -8.316 -3.672 1.00 89.81 92 LEU A CA 1
ATOM 671 C C . LEU A 1 92 ? -12.979 -9.002 -2.620 1.00 89.81 92 LEU A C 1
ATOM 673 O O . LEU A 1 92 ? -13.931 -8.373 -2.150 1.00 89.81 92 LEU A O 1
ATOM 677 N N . PRO A 1 93 ? -12.680 -10.267 -2.273 1.00 74.62 93 PRO A N 1
ATOM 678 C CA . PRO A 1 93 ? -13.348 -10.967 -1.180 1.00 74.62 93 PRO A CA 1
ATOM 679 C C . PRO A 1 93 ? -13.098 -10.328 0.202 1.00 74.62 93 PRO A C 1
ATOM 681 O O . PRO A 1 93 ? -12.163 -9.499 0.375 1.00 74.62 93 PRO A O 1
#

Foldseek 3Di:
DVVQLCVAPVDVQQVCVVVQVVLVHSVSSVVLVQVQVLVCLVVVVDDADPQQKAAADPSFRWTDRPNDTKGQGIFGQDPSGTGTRYIGCRPPD

Radius of gyration: 12.16 Å; Cα contacts (8 Å, |Δi|>4): 148; chains: 1; bounding box: 32×27×30 Å

Secondary structure (DSSP, 8-state):
-HHHHHHHHS-GGG--HHHHHHHTSHHHHHHHHHHHHHHHHHTT-----GGGBPP-GGGPEEEESSS-EEEEEEEEEETTEEEEEEEE-TT--

Solvent-accessible surface area (backbone atoms only — not comparable to full-atom values): 5168 Å² total; per-residue (Å²): 116,69,68,60,53,43,68,36,66,65,40,78,80,21,53,42,67,68,57,22,60,76,44,76,32,67,67,48,30,50,50,47,50,49,52,34,47,36,50,33,39,76,71,63,72,50,75,60,45,81,93,22,33,40,45,48,68,90,67,21,52,74,44,65,46,90,90,39,61,37,29,34,30,26,33,36,44,55,97,91,37,64,43,77,67,32,49,31,29,63,95,53,126

pLDDT: mean 92.79, std 6.89, range [47.78, 97.94]

Mean predicted aligned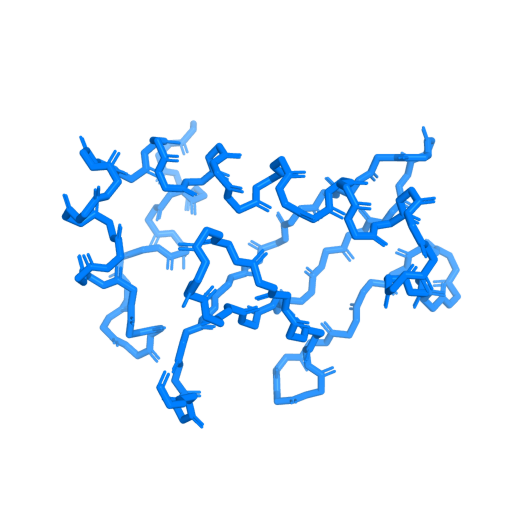 error: 3.18 Å

Nearest PDB structures (foldseek):
  2ej9-assembly1_A  TM=2.738E-01  e=4.792E+00  Methanocaldococcus jannaschii
  5n9j-assembly1_A  TM=2.298E-01  e=2.779E+00  Schizosaccharomyces pombe

Sequence (93 aa):
MSNKLNHIFGKPEHALDDFVKQSGGQEQALQRIQDAANAALKNGLIKPGPNGVLPRGDAGLIIDVGGTQIRLIGGLVKDGVVYISSASRKGLP